Protein AF-A0A2E0LBQ2-F1 (afdb_monomer_lite)

Foldseek 3Di:
DPPVVVVLVVVLVVLLVVQVVVLVVVDPLAFVCLNVLSVVLNVLVVVLVVVQVVPVDNDPVSVVVSVVVSVVVLVVVLVVCVVVPRPPSVSVVVSNVVSNVVSVVVVVVVVVVVVVVVD

Secondary structure (DSSP, 8-state):
--HHHHHHHHHHHHHHHHHHHHHHTT-TTS-TTHHHHHHHHHHHHHHHHHHHHHSSS--HHHHHHHHHHHHHHHHHHHHHHHHTT-TTHHHHHHHHHHHHHHHHHHHHHHHHHHHHTT-

Radius of gyration: 15.8 Å; chains: 1; bounding box: 34×28×42 Å

Structure (mmCIF, N/CA/C/O backbone):
data_AF-A0A2E0LBQ2-F1
#
_entry.id   AF-A0A2E0LBQ2-F1
#
loop_
_atom_site.group_PDB
_atom_site.id
_atom_site.type_symbol
_atom_site.label_atom_id
_atom_site.label_alt_id
_atom_site.label_comp_id
_atom_site.label_asym_id
_atom_site.label_entity_id
_atom_site.label_seq_id
_atom_site.pdbx_PDB_ins_code
_atom_site.Cartn_x
_atom_site.Cartn_y
_atom_site.Cartn_z
_atom_site.occupancy
_atom_site.B_iso_or_equiv
_atom_site.auth_seq_id
_atom_site.auth_comp_id
_atom_site.auth_asym_id
_atom_site.auth_atom_id
_atom_site.pdbx_PDB_model_num
ATOM 1 N N . MET A 1 1 ? -4.098 -9.801 -21.279 1.00 49.91 1 MET A N 1
ATOM 2 C CA . MET A 1 1 ? -3.782 -9.325 -19.910 1.00 49.91 1 MET A CA 1
ATOM 3 C C . MET A 1 1 ? -2.441 -9.916 -19.488 1.00 49.91 1 MET A C 1
ATOM 5 O O . MET A 1 1 ? -2.365 -11.132 -19.331 1.00 49.91 1 MET A O 1
ATOM 9 N N . SER A 1 2 ? -1.388 -9.099 -19.387 1.00 61.28 2 SER A N 1
ATOM 10 C CA . SER A 1 2 ? -0.048 -9.537 -18.956 1.00 61.28 2 SER A CA 1
ATOM 11 C C . SER A 1 2 ? -0.128 -10.364 -17.658 1.00 61.28 2 SER A C 1
ATOM 13 O O . SER A 1 2 ? -0.904 -10.025 -16.761 1.00 61.28 2 SER A O 1
ATOM 15 N N . LYS A 1 3 ? 0.645 -11.459 -17.556 1.00 68.38 3 LYS A N 1
ATOM 16 C CA . LYS A 1 3 ? 0.690 -12.361 -16.382 1.00 68.38 3 LYS A CA 1
ATOM 17 C C . LYS A 1 3 ? 0.894 -11.582 -15.071 1.00 68.38 3 LYS A C 1
ATOM 19 O O . LYS A 1 3 ? 0.326 -11.952 -14.051 1.00 68.38 3 LYS A O 1
ATOM 24 N N . PHE A 1 4 ? 1.594 -10.449 -15.132 1.00 70.06 4 PHE A N 1
ATOM 25 C CA . PHE A 1 4 ? 1.852 -9.546 -14.007 1.00 70.06 4 PHE A CA 1
ATOM 26 C C . PHE A 1 4 ? 0.611 -8.848 -13.472 1.00 70.06 4 PHE A C 1
ATOM 28 O O . PHE A 1 4 ? 0.396 -8.813 -12.264 1.00 70.06 4 PHE A O 1
ATOM 35 N N . ILE A 1 5 ? -0.251 -8.366 -14.366 1.00 76.19 5 ILE A N 1
ATOM 36 C CA . ILE A 1 5 ? -1.501 -7.703 -13.982 1.00 76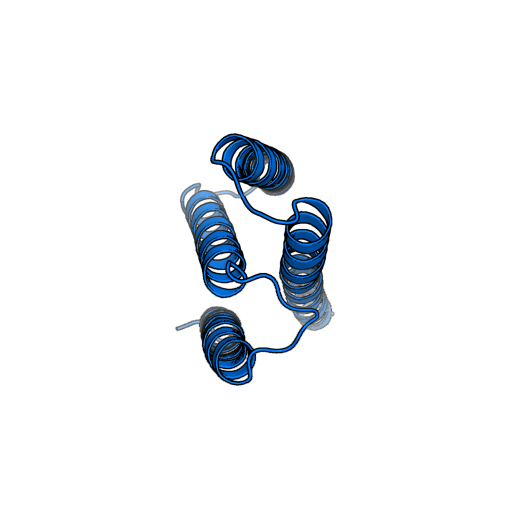.19 5 ILE A CA 1
ATOM 37 C C . ILE A 1 5 ? -2.390 -8.685 -13.208 1.00 76.19 5 ILE A C 1
ATOM 39 O O . ILE A 1 5 ? -3.001 -8.312 -12.211 1.00 76.19 5 ILE A O 1
ATOM 43 N N . LYS A 1 6 ? -2.402 -9.965 -13.610 1.00 82.12 6 LYS A N 1
ATOM 44 C CA . LYS A 1 6 ? -3.160 -11.014 -12.912 1.00 82.12 6 LYS A CA 1
ATOM 45 C C . LYS A 1 6 ? -2.629 -11.283 -11.500 1.00 82.12 6 LYS A C 1
ATOM 47 O O . LYS A 1 6 ? -3.430 -11.443 -10.588 1.00 82.12 6 LYS A O 1
ATOM 52 N N . VAL A 1 7 ? -1.306 -11.311 -11.311 1.00 85.50 7 VAL A N 1
ATOM 53 C CA . VAL A 1 7 ? -0.688 -11.559 -9.994 1.00 85.50 7 VAL A CA 1
ATOM 54 C C . VAL A 1 7 ? -0.927 -10.387 -9.038 1.00 85.50 7 VAL A C 1
ATOM 56 O O . VAL A 1 7 ? -1.317 -10.619 -7.897 1.00 85.50 7 VAL A O 1
ATOM 59 N N . HIS A 1 8 ? -0.779 -9.140 -9.501 1.00 86.06 8 HIS A N 1
ATOM 60 C CA . HIS A 1 8 ? -1.116 -7.958 -8.696 1.00 86.06 8 HIS A CA 1
ATOM 61 C C . HIS A 1 8 ? -2.586 -7.956 -8.280 1.00 86.06 8 HIS A C 1
ATOM 63 O O . HIS A 1 8 ? -2.897 -7.782 -7.105 1.00 86.06 8 HIS A O 1
ATOM 69 N N . PHE A 1 9 ? -3.486 -8.212 -9.230 1.00 86.88 9 PHE A N 1
ATOM 70 C CA . PHE A 1 9 ? -4.917 -8.247 -8.956 1.00 86.88 9 PHE A CA 1
ATOM 71 C C . PHE A 1 9 ? -5.293 -9.346 -7.953 1.00 86.88 9 PHE A C 1
ATOM 73 O O . PHE A 1 9 ? -6.063 -9.096 -7.028 1.00 86.88 9 PHE A O 1
ATOM 80 N N . ALA A 1 10 ? -4.704 -10.540 -8.085 1.00 89.88 10 ALA A N 1
ATOM 81 C CA . ALA A 1 10 ? -4.892 -11.623 -7.124 1.00 89.88 10 ALA A CA 1
ATOM 82 C C . ALA A 1 10 ? -4.400 -11.232 -5.723 1.00 89.88 10 ALA A C 1
ATOM 84 O O . ALA A 1 10 ? -5.110 -11.457 -4.747 1.00 89.88 10 ALA A O 1
ATOM 85 N N . PHE A 1 11 ? -3.228 -10.601 -5.614 1.00 91.31 11 PHE A N 1
ATOM 86 C CA . PHE A 1 11 ? -2.707 -10.128 -4.333 1.00 91.31 11 PHE A CA 1
ATOM 87 C C . PHE A 1 11 ? -3.627 -9.098 -3.671 1.00 91.31 11 PHE A C 1
ATOM 89 O O . PHE A 1 11 ? -3.922 -9.243 -2.484 1.00 91.31 11 PHE A O 1
ATOM 96 N N . TYR A 1 12 ? -4.131 -8.108 -4.418 1.00 91.50 12 TYR A N 1
ATOM 97 C CA . TYR A 1 12 ? -5.075 -7.121 -3.878 1.00 91.50 12 TYR A CA 1
ATOM 98 C C . TYR A 1 12 ? -6.371 -7.777 -3.398 1.00 91.50 12 TYR A C 1
ATOM 100 O O . TYR A 1 12 ? -6.830 -7.496 -2.295 1.00 91.50 12 TYR A O 1
ATOM 108 N N . LEU A 1 13 ? -6.945 -8.691 -4.185 1.00 91.56 13 LEU A N 1
ATOM 109 C CA . LEU A 1 13 ? -8.154 -9.414 -3.786 1.00 91.56 13 LEU A CA 1
ATOM 110 C C . LEU A 1 13 ? -7.933 -10.241 -2.520 1.00 91.56 13 LEU A C 1
ATOM 112 O O . LEU A 1 13 ? -8.749 -10.181 -1.603 1.00 91.56 13 LEU A O 1
ATOM 116 N N . ILE A 1 14 ? -6.827 -10.984 -2.451 1.00 92.38 14 ILE A N 1
ATOM 117 C CA . ILE A 1 14 ? -6.500 -11.827 -1.297 1.00 92.38 14 ILE A CA 1
ATOM 118 C C . ILE A 1 14 ? -6.290 -10.972 -0.046 1.00 92.38 14 ILE A C 1
ATOM 120 O O . ILE A 1 14 ? -6.811 -11.323 1.007 1.00 92.38 14 ILE A O 1
ATOM 124 N N . THR A 1 15 ? -5.564 -9.855 -0.147 1.00 90.56 15 THR A N 1
ATOM 125 C CA . THR A 1 15 ? -5.317 -8.957 0.997 1.00 90.56 15 THR A CA 1
ATOM 126 C C . THR A 1 15 ? -6.583 -8.257 1.474 1.00 90.56 15 THR A C 1
ATOM 128 O O . THR A 1 15 ? -6.817 -8.172 2.677 1.00 90.56 15 THR A O 1
ATOM 131 N N . ILE A 1 16 ? -7.445 -7.806 0.561 1.00 90.81 16 ILE A N 1
ATOM 132 C CA . ILE A 1 16 ? -8.743 -7.232 0.929 1.00 90.81 16 ILE A CA 1
ATOM 133 C C . ILE A 1 16 ? -9.616 -8.302 1.592 1.00 90.81 16 ILE A C 1
ATOM 135 O O . ILE A 1 16 ? -10.140 -8.075 2.681 1.00 90.81 16 ILE A O 1
ATOM 139 N N . PHE A 1 17 ? -9.745 -9.485 0.994 1.00 91.31 17 PHE A N 1
ATOM 140 C CA . PHE A 1 17 ? -10.593 -10.545 1.537 1.00 91.31 17 PHE A CA 1
ATOM 141 C C . PHE A 1 17 ? -10.095 -11.045 2.898 1.00 91.31 17 PHE A C 1
ATOM 143 O O . PHE A 1 17 ? -10.887 -11.176 3.832 1.00 91.31 17 PHE A O 1
ATOM 150 N N . SER A 1 18 ? -8.784 -11.251 3.049 1.00 88.44 18 SER A N 1
ATOM 151 C CA . SER A 1 18 ? -8.194 -11.628 4.333 1.00 88.44 18 SER A CA 1
ATOM 152 C C . SER A 1 18 ? -8.406 -10.542 5.386 1.00 88.44 18 SER A C 1
ATOM 154 O O . SER A 1 18 ? -8.690 -10.875 6.530 1.00 88.44 18 SER A O 1
ATOM 156 N N . SER A 1 19 ? -8.378 -9.258 5.015 1.00 87.06 19 SER A N 1
ATOM 157 C CA . SER A 1 19 ? -8.676 -8.162 5.945 1.00 87.06 19 SER A CA 1
ATOM 158 C C . SER A 1 19 ? -10.107 -8.182 6.466 1.00 87.06 19 SER A C 1
ATOM 160 O O . SER A 1 19 ? -10.317 -8.022 7.666 1.00 87.06 19 SER A O 1
ATOM 162 N N . PHE A 1 20 ? -11.083 -8.430 5.588 1.00 87.50 20 PHE A N 1
ATOM 163 C CA . PHE A 1 20 ? -12.488 -8.546 5.973 1.00 87.50 20 PHE A CA 1
ATOM 164 C C . PHE A 1 20 ? -12.712 -9.764 6.861 1.00 87.50 20 PHE A C 1
ATOM 166 O O . PHE A 1 20 ? -13.394 -9.665 7.880 1.00 87.50 20 PHE A O 1
ATOM 173 N N . PHE A 1 21 ? -12.093 -10.892 6.511 1.00 87.69 21 PHE A N 1
ATOM 174 C CA . PHE A 1 21 ? -12.129 -12.100 7.323 1.00 87.69 21 PHE A CA 1
ATOM 175 C C . PHE A 1 21 ? -11.552 -11.832 8.715 1.00 87.69 21 PHE A C 1
ATOM 177 O O . PHE A 1 21 ? -12.227 -12.035 9.714 1.00 87.69 21 PHE A O 1
ATOM 184 N N . LEU A 1 22 ? -10.339 -11.288 8.798 1.00 86.06 22 LEU A N 1
ATOM 185 C CA . LEU A 1 22 ? -9.674 -10.981 10.062 1.00 86.06 22 LEU A CA 1
ATOM 186 C C . LEU A 1 22 ? -10.441 -9.957 10.916 1.00 86.06 22 LEU A C 1
ATOM 188 O O . LEU A 1 22 ? -10.495 -10.096 12.138 1.00 86.06 22 LEU A O 1
ATOM 192 N N . TYR A 1 23 ? -11.062 -8.962 10.279 1.00 85.00 23 TYR A N 1
ATOM 193 C CA . TYR A 1 23 ? -11.944 -8.001 10.941 1.00 85.00 23 TYR A CA 1
ATOM 194 C C . TYR A 1 23 ? -13.163 -8.690 11.570 1.00 85.00 23 TYR A C 1
ATOM 196 O O . TYR A 1 23 ? -13.503 -8.402 12.717 1.00 85.00 23 TYR A O 1
ATOM 204 N N . TYR A 1 24 ? -13.777 -9.649 10.869 1.00 86.31 24 TYR A N 1
ATOM 205 C CA . TYR A 1 24 ? -14.929 -10.407 11.368 1.00 86.31 24 TYR A CA 1
ATOM 206 C C . TYR A 1 24 ? -14.615 -11.208 12.645 1.00 86.31 24 TYR A C 1
ATOM 208 O O . TYR A 1 24 ? -15.454 -11.293 13.538 1.00 86.31 24 TYR A O 1
ATOM 216 N N . PHE A 1 25 ? -13.393 -11.738 12.785 1.00 84.69 25 PHE A N 1
ATOM 217 C CA . PHE A 1 25 ? -12.966 -12.468 13.991 1.00 84.69 25 PHE A CA 1
ATOM 218 C C . PHE A 1 25 ? -12.593 -11.571 15.183 1.00 84.69 25 PHE A C 1
ATOM 220 O O . PHE A 1 25 ? -12.241 -12.096 16.239 1.00 84.69 25 PHE A O 1
ATOM 227 N N . ASN A 1 26 ? -12.671 -10.242 15.040 1.00 78.25 26 ASN A N 1
ATOM 228 C CA . ASN A 1 26 ? -12.430 -9.259 16.102 1.00 78.25 26 ASN A CA 1
ATOM 229 C C . ASN A 1 26 ? -11.143 -9.523 16.915 1.00 78.25 26 ASN A C 1
ATOM 231 O O . ASN A 1 26 ? -11.130 -9.552 18.149 1.00 78.25 26 ASN A O 1
ATOM 235 N N . ILE A 1 27 ? -10.043 -9.779 16.204 1.00 81.44 27 ILE A N 1
ATOM 236 C CA . ILE A 1 27 ? -8.751 -10.109 16.810 1.00 81.44 27 ILE A CA 1
ATOM 237 C C . ILE A 1 27 ? -8.214 -8.885 17.563 1.00 81.44 27 ILE A C 1
ATOM 239 O O . ILE A 1 27 ? -8.039 -7.823 16.974 1.00 81.44 27 ILE A O 1
ATOM 243 N N . LYS A 1 28 ? -7.857 -9.050 18.846 1.00 83.44 28 LYS A N 1
ATOM 244 C CA . LYS A 1 28 ? -7.391 -7.959 19.734 1.00 83.44 28 LYS A CA 1
ATOM 245 C C . LYS A 1 28 ? -6.205 -7.140 19.200 1.00 83.44 28 LYS A C 1
ATOM 247 O O . LYS A 1 28 ? -6.042 -5.989 19.584 1.00 83.44 28 LYS A O 1
ATOM 252 N N . PHE A 1 29 ? -5.364 -7.735 18.356 1.00 84.06 29 PHE A N 1
ATOM 253 C CA . PHE A 1 29 ? -4.175 -7.088 17.786 1.00 84.06 29 PHE A CA 1
ATOM 254 C C . PHE A 1 29 ? -4.454 -6.310 16.493 1.00 84.06 29 PHE A C 1
ATOM 256 O O . PHE A 1 29 ? -3.567 -5.621 15.985 1.00 84.06 29 PHE A O 1
ATOM 263 N N . LEU A 1 30 ? -5.668 -6.406 15.951 1.00 87.69 30 LEU A N 1
ATOM 264 C CA . LEU A 1 30 ? -6.050 -5.691 14.746 1.00 87.69 30 LEU A CA 1
ATOM 265 C C . LEU A 1 30 ? -6.767 -4.406 15.097 1.00 87.69 30 LEU A C 1
ATOM 267 O O . LEU A 1 30 ? -7.707 -4.373 15.889 1.00 87.69 30 LEU A O 1
ATOM 271 N N . HIS A 1 31 ? -6.323 -3.332 14.460 1.00 90.56 31 HIS A N 1
ATOM 272 C CA . HIS A 1 31 ? -7.011 -2.067 14.586 1.00 90.56 31 HIS A CA 1
ATOM 273 C C . HIS A 1 31 ? -8.372 -2.126 13.876 1.00 90.56 31 HIS A C 1
ATOM 275 O O . HIS A 1 31 ? -8.479 -2.674 12.778 1.00 90.56 31 HIS A O 1
ATOM 281 N N . LYS A 1 32 ? -9.400 -1.468 14.430 1.00 89.44 32 LYS A N 1
ATOM 282 C CA . LYS A 1 32 ? -10.746 -1.371 13.822 1.00 89.44 32 LYS A CA 1
ATOM 283 C C . LYS A 1 32 ? -10.723 -0.854 12.375 1.00 89.44 32 LYS A C 1
ATOM 285 O O . LYS A 1 32 ? -11.585 -1.191 11.573 1.00 89.44 32 LYS A O 1
ATOM 290 N N . PHE A 1 33 ? -9.713 -0.055 12.041 1.00 91.44 33 PHE A N 1
ATOM 291 C CA . PHE A 1 33 ? -9.508 0.531 10.714 1.00 91.44 33 PHE A CA 1
ATOM 292 C C . PHE A 1 33 ? -8.612 -0.302 9.783 1.00 91.44 33 PHE A C 1
ATOM 294 O O . PHE A 1 33 ? -8.188 0.213 8.753 1.00 91.44 33 PHE A O 1
ATOM 301 N N . ILE A 1 34 ? -8.330 -1.576 10.088 1.00 92.12 34 ILE A N 1
ATOM 302 C CA . ILE A 1 34 ? -7.457 -2.429 9.259 1.00 92.12 34 ILE A CA 1
ATOM 303 C C . ILE A 1 34 ? -7.908 -2.509 7.794 1.00 92.12 34 ILE A C 1
ATOM 305 O O . ILE A 1 34 ? -7.085 -2.429 6.885 1.00 92.12 34 ILE A O 1
ATOM 309 N N . VAL A 1 35 ? -9.219 -2.578 7.553 1.00 91.31 35 VAL A N 1
ATOM 310 C CA . VAL A 1 35 ? -9.782 -2.604 6.196 1.00 91.31 35 VAL A CA 1
ATOM 311 C C . VAL A 1 35 ? -9.505 -1.283 5.469 1.00 91.31 35 VAL A C 1
ATOM 313 O O . VAL A 1 35 ? -9.090 -1.294 4.314 1.00 91.31 35 VAL A O 1
ATOM 316 N N . ILE A 1 36 ? -9.648 -0.142 6.155 1.00 92.19 36 ILE A N 1
ATOM 317 C CA . ILE A 1 36 ? -9.355 1.186 5.588 1.00 92.19 36 ILE A CA 1
ATOM 318 C C . ILE A 1 36 ? -7.862 1.319 5.273 1.00 92.19 36 ILE A C 1
ATOM 320 O O . ILE A 1 36 ? -7.506 1.792 4.198 1.00 92.19 36 ILE A O 1
ATOM 324 N N . ILE A 1 37 ? -6.992 0.856 6.175 1.00 94.81 37 ILE A N 1
ATOM 325 C CA . ILE A 1 37 ? -5.536 0.830 5.977 1.00 94.81 37 ILE A CA 1
ATOM 326 C C . ILE A 1 37 ? -5.179 0.048 4.705 1.00 94.81 37 ILE A C 1
ATOM 328 O O . ILE A 1 37 ? -4.361 0.506 3.903 1.00 94.81 37 ILE A O 1
ATOM 332 N N . ILE A 1 38 ? -5.787 -1.123 4.502 1.00 94.56 38 ILE A N 1
ATOM 333 C CA . ILE A 1 38 ? -5.520 -1.970 3.334 1.00 94.56 38 ILE A CA 1
ATOM 334 C C . ILE A 1 38 ? -6.054 -1.328 2.059 1.00 94.56 38 ILE A C 1
ATOM 336 O O . ILE A 1 38 ? -5.313 -1.239 1.084 1.00 94.56 38 ILE A O 1
ATOM 340 N N . ILE A 1 39 ? -7.284 -0.812 2.075 1.00 93.81 39 ILE A N 1
ATOM 341 C CA . ILE A 1 39 ? -7.861 -0.093 0.931 1.00 93.81 39 ILE A CA 1
ATOM 342 C C . ILE A 1 39 ? -6.973 1.090 0.537 1.00 93.81 39 ILE A C 1
ATOM 344 O O . ILE A 1 39 ? -6.661 1.250 -0.640 1.00 93.81 39 ILE A O 1
ATOM 348 N N . TYR A 1 40 ? -6.516 1.879 1.510 1.00 95.81 40 TYR A N 1
ATOM 349 C CA . TYR A 1 40 ? -5.602 2.989 1.265 1.00 95.81 40 TYR A CA 1
ATOM 350 C C . TYR A 1 40 ? -4.319 2.524 0.560 1.00 95.81 40 TYR A C 1
ATOM 352 O O . TYR A 1 40 ? -3.951 3.092 -0.466 1.00 95.81 40 TYR A O 1
ATOM 360 N N . ASN A 1 41 ? -3.672 1.462 1.057 1.00 94.62 41 ASN A N 1
ATOM 361 C CA . ASN A 1 41 ? -2.446 0.928 0.453 1.00 94.62 41 ASN A CA 1
ATOM 362 C C . ASN A 1 41 ? -2.680 0.398 -0.972 1.00 94.62 41 ASN A C 1
ATOM 364 O O . ASN A 1 41 ? -1.865 0.664 -1.854 1.00 94.62 41 ASN A O 1
ATOM 368 N N . VAL A 1 42 ? -3.806 -0.281 -1.224 1.00 94.25 42 VAL A N 1
ATOM 369 C CA . VAL A 1 42 ? -4.197 -0.725 -2.575 1.00 94.25 42 VAL A CA 1
ATOM 370 C C . VAL A 1 42 ? -4.362 0.466 -3.518 1.00 94.25 42 VAL A C 1
ATOM 372 O O . VAL A 1 42 ? -3.822 0.444 -4.622 1.00 94.25 42 VAL A O 1
ATOM 375 N N . LEU A 1 43 ? -5.086 1.507 -3.095 1.00 93.75 43 LEU A N 1
ATOM 376 C CA . LEU A 1 43 ? -5.337 2.689 -3.922 1.00 93.75 43 LEU A CA 1
ATOM 377 C C . LEU A 1 43 ? -4.049 3.439 -4.248 1.00 93.75 43 LEU A C 1
ATOM 379 O O . LEU A 1 43 ? -3.834 3.803 -5.400 1.00 93.75 43 LEU A O 1
ATOM 383 N N . ILE A 1 44 ? -3.187 3.641 -3.254 1.00 93.81 44 ILE A N 1
ATOM 384 C CA . ILE A 1 44 ? -1.894 4.303 -3.431 1.00 93.81 44 ILE A CA 1
ATOM 385 C C . ILE A 1 44 ? -0.997 3.510 -4.385 1.00 93.81 44 ILE A C 1
ATOM 387 O O . ILE A 1 44 ? -0.417 4.087 -5.305 1.00 93.81 44 ILE A O 1
ATOM 391 N N . ASP A 1 45 ? -0.902 2.192 -4.208 1.00 91.38 45 ASP A N 1
ATOM 392 C CA . ASP A 1 45 ? -0.075 1.338 -5.061 1.00 91.38 45 ASP A CA 1
ATOM 393 C C . ASP A 1 45 ? -0.591 1.329 -6.508 1.00 91.38 45 ASP A C 1
ATOM 395 O O . ASP A 1 45 ? 0.184 1.468 -7.458 1.00 91.38 45 ASP A O 1
ATOM 399 N N . PHE A 1 46 ? -1.911 1.253 -6.686 1.00 90.12 46 PHE A N 1
ATOM 400 C CA . PHE A 1 46 ? -2.542 1.356 -7.998 1.00 90.12 46 PHE A CA 1
ATOM 401 C C . PHE A 1 46 ? -2.309 2.727 -8.647 1.00 90.12 46 PHE A C 1
ATOM 403 O O . PHE A 1 46 ? -1.910 2.789 -9.811 1.00 90.12 46 PHE A O 1
ATOM 410 N N . PHE A 1 47 ? -2.511 3.815 -7.900 1.00 90.88 47 PHE A N 1
ATOM 411 C CA . PHE A 1 47 ? -2.335 5.186 -8.381 1.00 90.88 47 PHE A CA 1
ATOM 412 C C . PHE A 1 47 ? -0.917 5.424 -8.899 1.00 90.88 47 PHE A C 1
ATOM 414 O O . PHE A 1 47 ? -0.746 5.918 -10.011 1.00 90.88 47 PHE A O 1
ATOM 421 N N . PHE A 1 48 ? 0.104 5.020 -8.143 1.00 89.25 48 PHE A N 1
ATOM 422 C CA . PHE A 1 48 ? 1.492 5.210 -8.560 1.00 89.25 48 PHE A CA 1
ATOM 423 C C . PHE A 1 48 ? 1.899 4.320 -9.730 1.00 89.25 48 PHE A C 1
ATOM 425 O O . PHE A 1 48 ? 2.631 4.772 -10.605 1.00 89.25 48 PHE A O 1
ATOM 432 N N . LYS A 1 49 ? 1.394 3.086 -9.812 1.00 85.31 49 LYS A N 1
ATOM 433 C CA . LYS A 1 49 ? 1.612 2.236 -10.994 1.00 85.31 49 LYS A CA 1
ATOM 434 C C . LYS A 1 49 ? 0.966 2.819 -12.240 1.00 85.31 49 LYS A C 1
ATOM 436 O O . LYS A 1 49 ? 1.577 2.805 -13.305 1.00 85.31 49 LYS A O 1
ATOM 441 N N . TRP A 1 50 ? -0.247 3.344 -12.109 1.00 85.62 50 TRP A N 1
ATOM 442 C CA . TRP A 1 50 ? -0.920 4.036 -13.199 1.00 85.62 50 TRP A CA 1
ATOM 443 C C . TRP A 1 50 ? -0.143 5.289 -13.625 1.00 85.62 50 TRP A C 1
ATOM 445 O O . TRP A 1 50 ? 0.160 5.430 -14.806 1.00 85.62 50 TRP A O 1
ATOM 455 N N . LEU A 1 51 ? 0.274 6.127 -12.670 1.00 85.19 51 LEU A N 1
ATOM 456 C CA . LEU A 1 51 ? 1.080 7.325 -12.923 1.00 85.19 51 LEU A CA 1
ATOM 457 C C . LEU A 1 51 ? 2.408 6.990 -13.619 1.00 85.19 51 LEU A C 1
ATOM 459 O O . LEU A 1 51 ? 2.821 7.686 -14.543 1.00 85.19 51 LEU A O 1
ATOM 463 N N . ASN A 1 52 ? 3.063 5.907 -13.197 1.00 83.88 52 ASN A N 1
ATOM 464 C CA . ASN A 1 52 ? 4.330 5.468 -13.775 1.00 83.88 52 ASN A CA 1
ATOM 465 C C . ASN A 1 52 ? 4.178 4.931 -15.200 1.00 83.88 52 ASN A C 1
ATOM 467 O O . ASN A 1 52 ? 5.055 5.166 -16.022 1.00 83.88 52 ASN A O 1
ATOM 471 N N . ASN A 1 53 ? 3.061 4.271 -15.511 1.00 79.44 53 ASN A N 1
ATOM 472 C CA . ASN A 1 53 ? 2.774 3.776 -16.860 1.00 79.44 53 ASN A CA 1
ATOM 473 C C . ASN A 1 53 ? 2.234 4.858 -17.808 1.00 79.44 53 ASN A C 1
ATOM 475 O O . ASN A 1 53 ? 2.272 4.661 -19.017 1.00 79.44 53 ASN A O 1
ATOM 479 N N . PHE A 1 54 ? 1.691 5.960 -17.282 1.00 76.19 54 PHE A N 1
ATOM 480 C CA . PHE A 1 54 ? 1.148 7.057 -18.091 1.00 76.19 54 PHE A CA 1
ATOM 481 C C . PHE A 1 54 ? 2.240 7.897 -18.773 1.00 76.19 54 PHE A C 1
ATOM 483 O O . PHE A 1 54 ? 1.978 8.556 -19.772 1.00 76.19 54 PHE A O 1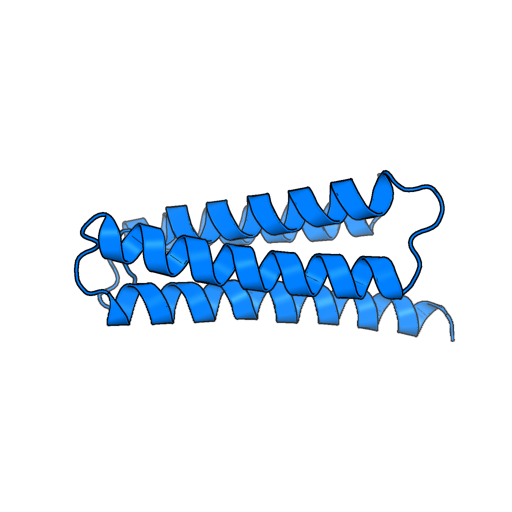
ATOM 490 N N . LEU A 1 55 ? 3.463 7.886 -18.240 1.00 71.31 55 LEU A N 1
ATOM 491 C CA . LEU A 1 55 ? 4.599 8.586 -18.831 1.00 71.31 55 LEU A CA 1
ATOM 492 C C . LEU A 1 55 ? 5.382 7.592 -19.699 1.00 71.31 55 LEU A C 1
ATOM 494 O O . LEU A 1 55 ? 5.936 6.630 -19.177 1.00 71.31 55 LEU A O 1
ATOM 498 N N . ASP A 1 56 ? 5.418 7.829 -21.015 1.00 56.12 56 ASP A N 1
ATOM 499 C CA . ASP A 1 56 ? 5.900 6.904 -22.064 1.00 56.12 56 ASP A CA 1
ATOM 500 C C . ASP A 1 56 ? 7.335 6.360 -21.878 1.00 56.12 56 ASP A C 1
ATOM 502 O O . ASP A 1 56 ? 7.733 5.397 -22.534 1.00 56.12 56 ASP A O 1
ATOM 506 N N . SER A 1 57 ? 8.126 6.935 -20.969 1.00 62.44 57 SER A N 1
ATOM 507 C CA . SER A 1 57 ? 9.468 6.461 -20.628 1.00 62.44 57 SER A CA 1
ATOM 508 C C . SER A 1 57 ? 9.724 6.566 -19.119 1.00 62.44 57 SER A C 1
ATOM 510 O O . SER A 1 57 ? 10.334 7.546 -18.672 1.00 62.44 57 SER A O 1
ATOM 512 N N . PRO A 1 58 ? 9.287 5.586 -18.305 1.00 62.78 58 PRO A N 1
ATOM 513 C CA . PRO A 1 58 ? 9.539 5.613 -16.875 1.00 62.78 58 PRO A CA 1
ATOM 514 C C . PRO A 1 58 ? 11.033 5.421 -16.612 1.00 62.78 58 PRO A C 1
ATOM 516 O O . PRO A 1 58 ? 11.565 4.311 -16.604 1.00 62.78 58 PRO A O 1
ATOM 519 N N . GLY A 1 59 ? 11.734 6.534 -16.416 1.00 71.50 59 GLY A N 1
ATOM 520 C CA . GLY A 1 59 ? 13.110 6.525 -15.946 1.00 71.50 59 GLY A CA 1
ATOM 521 C C . GLY A 1 59 ? 13.179 6.061 -14.492 1.00 71.50 59 GLY A C 1
ATOM 522 O O . GLY A 1 59 ? 12.233 6.231 -13.721 1.00 71.50 59 GLY A O 1
ATOM 523 N N . VAL A 1 60 ? 14.338 5.544 -14.075 1.00 75.06 60 VAL A N 1
ATOM 524 C CA . VAL A 1 60 ? 14.613 5.178 -12.669 1.00 75.06 60 VAL A CA 1
ATOM 525 C C . VAL A 1 60 ? 14.257 6.327 -11.711 1.00 75.06 60 VAL A C 1
ATOM 527 O O . VAL A 1 60 ? 13.674 6.098 -10.653 1.00 75.06 60 VAL A O 1
ATOM 530 N N . ASN A 1 61 ? 14.505 7.573 -12.125 1.00 75.94 61 ASN A N 1
ATOM 531 C CA . ASN A 1 61 ? 14.160 8.779 -11.368 1.00 75.94 61 ASN A CA 1
ATOM 532 C C . ASN A 1 61 ? 12.662 8.874 -11.046 1.00 75.94 61 ASN A C 1
ATOM 534 O O . ASN A 1 61 ? 12.297 9.285 -9.949 1.00 75.94 61 ASN A O 1
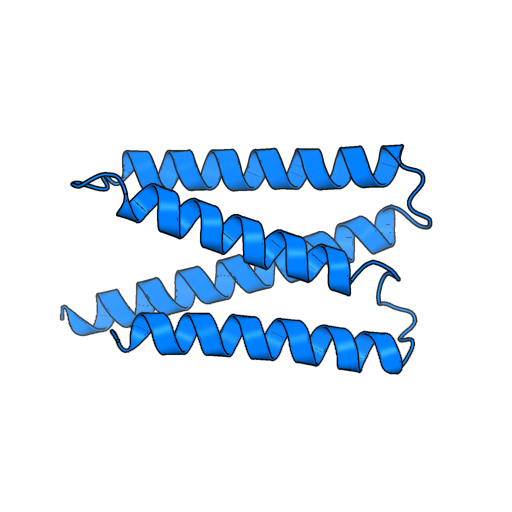ATOM 538 N N . GLN A 1 62 ? 11.790 8.468 -11.966 1.00 80.06 62 GLN A N 1
ATOM 539 C CA . GLN A 1 62 ? 10.347 8.523 -11.764 1.00 80.06 62 GLN A CA 1
ATOM 540 C C . GLN A 1 62 ? 9.882 7.494 -10.730 1.00 80.06 62 GLN A C 1
ATOM 542 O O . GLN A 1 62 ? 9.067 7.815 -9.869 1.00 80.06 62 GLN A O 1
ATOM 547 N N . ILE A 1 63 ? 10.456 6.288 -10.756 1.00 81.00 63 ILE A N 1
ATOM 548 C CA . ILE A 1 63 ? 10.189 5.245 -9.754 1.00 81.00 63 ILE A CA 1
ATOM 549 C C . ILE A 1 63 ? 10.634 5.720 -8.363 1.00 81.00 63 ILE A C 1
ATOM 551 O O . ILE A 1 63 ? 9.904 5.555 -7.383 1.00 81.00 63 ILE A O 1
ATOM 555 N N . ILE A 1 64 ? 11.800 6.371 -8.272 1.00 81.75 64 ILE A N 1
ATOM 556 C CA . ILE A 1 64 ? 12.301 6.960 -7.021 1.00 81.75 64 ILE A CA 1
ATOM 557 C C . ILE A 1 64 ? 11.340 8.044 -6.517 1.00 81.75 64 ILE A C 1
ATOM 559 O O . ILE A 1 64 ? 10.912 7.992 -5.365 1.00 81.75 64 ILE A O 1
ATOM 563 N N . ILE A 1 65 ? 10.946 8.987 -7.377 1.00 84.69 65 ILE A N 1
ATOM 564 C CA . ILE A 1 65 ? 10.010 10.069 -7.034 1.00 84.69 65 ILE A CA 1
ATOM 565 C C . ILE A 1 65 ? 8.664 9.498 -6.573 1.00 84.69 65 ILE A C 1
ATOM 567 O O . ILE A 1 65 ? 8.148 9.889 -5.527 1.00 84.69 65 ILE A O 1
ATOM 571 N N . SER A 1 66 ? 8.121 8.526 -7.304 1.00 87.50 66 SER A N 1
ATOM 572 C CA . SER A 1 66 ? 6.895 7.810 -6.952 1.00 87.50 66 SER A CA 1
ATOM 573 C C . SER A 1 66 ? 6.992 7.152 -5.573 1.00 87.50 66 SER A C 1
ATOM 575 O O . SER A 1 66 ? 6.044 7.221 -4.793 1.00 87.50 66 SER A O 1
ATOM 577 N N . THR A 1 67 ? 8.141 6.562 -5.245 1.00 87.69 67 THR A N 1
ATOM 578 C CA . THR A 1 67 ? 8.378 5.926 -3.943 1.00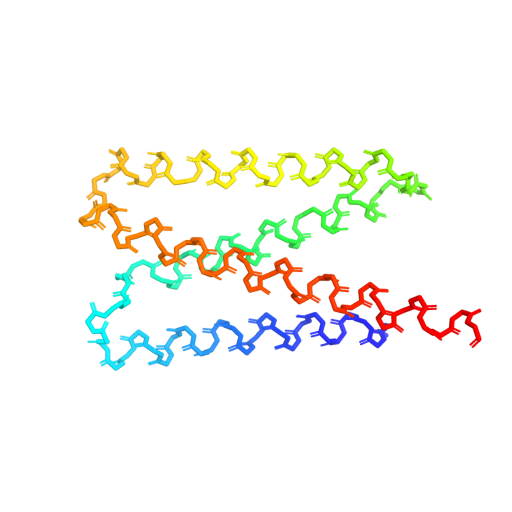 87.69 67 THR A CA 1
ATOM 579 C C . THR A 1 67 ? 8.439 6.962 -2.819 1.00 87.69 67 THR A C 1
ATOM 581 O O . THR A 1 67 ? 7.829 6.763 -1.767 1.00 87.69 67 THR A O 1
ATOM 584 N N . ILE A 1 68 ? 9.113 8.095 -3.048 1.00 89.38 68 ILE A N 1
ATOM 585 C CA . ILE A 1 68 ? 9.176 9.214 -2.096 1.00 89.38 68 ILE A CA 1
ATOM 586 C C . ILE A 1 68 ? 7.772 9.763 -1.829 1.00 89.38 68 ILE A C 1
ATOM 588 O O . ILE A 1 68 ? 7.375 9.893 -0.672 1.00 89.38 68 ILE A O 1
ATOM 592 N N . PHE A 1 69 ? 6.988 10.036 -2.875 1.00 92.06 69 PHE A N 1
ATOM 593 C CA . PHE A 1 69 ? 5.618 10.518 -2.702 1.00 92.06 69 PHE A CA 1
ATOM 594 C C . PHE A 1 69 ? 4.722 9.481 -2.025 1.00 92.06 69 PHE A C 1
ATOM 596 O O . PHE A 1 69 ? 3.925 9.851 -1.167 1.00 92.06 69 PHE A O 1
ATOM 603 N N . ARG A 1 70 ? 4.871 8.188 -2.333 1.00 91.94 70 ARG A N 1
ATOM 604 C CA . ARG A 1 70 ? 4.142 7.116 -1.641 1.00 91.94 70 ARG A CA 1
ATOM 605 C C . ARG A 1 70 ? 4.410 7.129 -0.140 1.00 91.94 70 ARG A C 1
ATOM 607 O O . ARG A 1 70 ? 3.474 7.026 0.654 1.00 91.94 70 ARG A O 1
ATOM 614 N N . PHE A 1 71 ? 5.669 7.292 0.246 1.00 92.12 71 PHE A N 1
ATOM 615 C CA . PHE A 1 71 ? 6.061 7.403 1.645 1.00 92.12 71 PHE A CA 1
ATOM 616 C C . PHE A 1 71 ? 5.504 8.675 2.302 1.00 92.12 71 PHE A C 1
ATOM 618 O O . PHE A 1 71 ? 4.918 8.598 3.380 1.00 92.12 71 PHE A O 1
ATOM 625 N N . LEU A 1 72 ? 5.598 9.827 1.631 1.00 95.12 72 LEU A N 1
ATOM 626 C CA . LEU A 1 72 ? 5.035 11.090 2.121 1.00 95.12 72 LEU A CA 1
ATOM 627 C C . LEU A 1 72 ? 3.518 11.007 2.319 1.00 95.12 72 LEU A C 1
ATOM 629 O O . LEU A 1 72 ? 3.019 11.383 3.378 1.00 95.12 72 LEU A O 1
ATOM 633 N N . PHE A 1 73 ? 2.781 10.467 1.346 1.00 95.56 73 PHE A N 1
ATOM 634 C CA . PHE A 1 73 ? 1.340 10.269 1.479 1.00 95.56 73 PHE A CA 1
ATOM 635 C C . PHE A 1 73 ? 1.003 9.305 2.614 1.00 95.56 73 PHE A C 1
ATOM 637 O O . PHE A 1 73 ? 0.037 9.551 3.333 1.00 95.56 73 PHE A O 1
ATOM 644 N N . SER A 1 74 ? 1.808 8.259 2.815 1.00 95.00 74 SER A N 1
ATOM 645 C CA . SER A 1 74 ? 1.629 7.305 3.915 1.00 95.00 74 SER A CA 1
ATOM 646 C C . SER A 1 74 ? 1.782 7.980 5.279 1.00 95.00 74 SER A C 1
ATOM 648 O O . SER A 1 74 ? 0.954 7.779 6.166 1.00 95.00 74 SER A O 1
ATOM 650 N N . ILE A 1 75 ? 2.794 8.840 5.434 1.00 95.19 75 ILE A N 1
ATOM 651 C CA . ILE A 1 75 ? 2.975 9.658 6.640 1.00 95.19 75 ILE A CA 1
ATOM 652 C C . ILE A 1 75 ? 1.772 10.583 6.840 1.00 95.19 75 ILE A C 1
ATOM 654 O O . ILE A 1 75 ? 1.194 10.606 7.926 1.00 95.19 75 ILE A O 1
ATOM 658 N N . LEU A 1 76 ? 1.369 11.319 5.800 1.00 96.25 76 LEU A N 1
ATOM 659 C CA . LEU A 1 76 ? 0.219 12.224 5.868 1.00 96.25 76 LEU A CA 1
ATOM 660 C C . LEU A 1 76 ? -1.057 11.482 6.265 1.00 96.25 76 LEU A C 1
ATOM 662 O O . LEU A 1 76 ? -1.798 11.961 7.117 1.00 96.25 76 LEU A O 1
ATOM 666 N N . PHE A 1 77 ? -1.293 10.295 5.709 1.00 96.19 77 PHE A N 1
ATOM 667 C CA . PHE A 1 77 ? -2.439 9.464 6.055 1.00 96.19 77 PHE A CA 1
ATOM 668 C C . PHE A 1 77 ? -2.438 9.073 7.535 1.00 96.19 77 PHE A C 1
ATOM 670 O O . PHE A 1 77 ? -3.477 9.184 8.190 1.00 96.19 77 PHE A O 1
ATOM 677 N N . ILE A 1 78 ? -1.287 8.672 8.087 1.00 95.88 78 ILE A N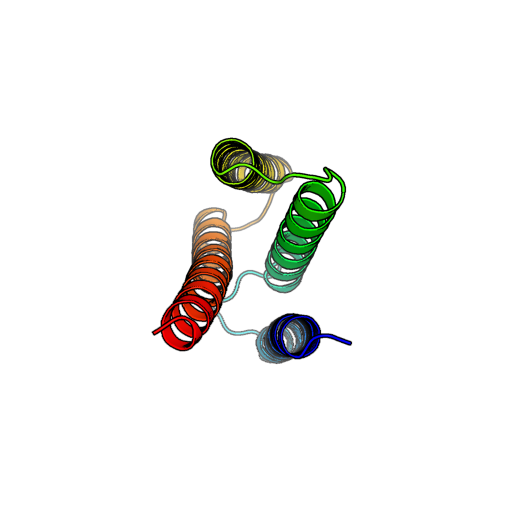 1
ATOM 678 C CA . ILE A 1 78 ? -1.165 8.361 9.516 1.00 95.88 78 ILE A CA 1
ATOM 679 C C . ILE A 1 78 ? -1.476 9.598 10.364 1.00 95.88 78 ILE A C 1
ATOM 681 O O . ILE A 1 78 ? -2.313 9.521 11.262 1.00 95.88 78 ILE A O 1
ATOM 685 N N . PHE A 1 79 ? -0.863 10.745 10.062 1.00 95.38 79 PHE A N 1
ATOM 686 C CA . PHE A 1 79 ? -1.090 11.982 10.816 1.00 95.38 79 PHE A CA 1
ATOM 687 C C . PHE A 1 79 ? -2.545 12.451 10.757 1.00 95.38 79 PHE A C 1
ATOM 689 O O . PHE A 1 79 ? -3.121 12.767 11.796 1.00 95.38 79 PHE A O 1
ATOM 696 N N . LEU A 1 80 ? -3.159 12.450 9.571 1.00 95.50 80 LEU A N 1
ATOM 697 C CA . LEU A 1 80 ? -4.567 12.812 9.393 1.00 95.50 80 LEU A CA 1
ATOM 698 C C . LEU A 1 80 ? -5.490 11.869 10.163 1.00 95.50 80 LEU A C 1
ATOM 700 O O . LEU A 1 80 ? -6.457 12.318 10.774 1.00 95.50 80 LEU A O 1
ATOM 704 N N . SER A 1 81 ? -5.175 10.574 10.175 1.00 94.25 81 SER A N 1
ATOM 705 C CA . SER A 1 81 ? -5.943 9.568 10.909 1.00 94.25 81 SER A CA 1
ATOM 706 C C . SER A 1 81 ? -5.859 9.802 12.420 1.00 94.25 81 SER A C 1
ATOM 708 O O . SER A 1 81 ? -6.884 9.847 13.096 1.00 94.25 81 SER A O 1
ATOM 710 N N . ILE A 1 82 ? -4.659 10.044 12.953 1.00 94.69 82 ILE A N 1
ATOM 711 C CA . ILE A 1 82 ? -4.465 10.371 14.374 1.00 94.69 82 ILE A CA 1
ATOM 712 C C . ILE A 1 82 ? -5.206 11.664 14.737 1.00 94.69 82 ILE A C 1
ATOM 714 O O . ILE A 1 82 ? -5.927 11.697 15.731 1.00 94.69 82 ILE A O 1
ATOM 718 N N . TYR A 1 83 ? -5.086 12.706 13.910 1.00 95.00 83 TYR A N 1
ATOM 719 C CA . TYR A 1 83 ? -5.773 13.982 14.122 1.00 95.00 83 TYR A CA 1
ATOM 720 C C . TYR A 1 83 ? -7.304 13.852 14.067 1.00 95.00 83 TYR A C 1
ATOM 722 O O . TYR A 1 83 ? -8.008 14.533 14.807 1.00 95.00 83 TYR A O 1
ATOM 730 N N . SER A 1 84 ? -7.824 12.929 13.254 1.00 92.88 84 SER A N 1
ATOM 731 C CA . SER A 1 84 ? -9.260 12.622 13.158 1.00 92.88 84 SER A CA 1
ATOM 732 C C . SER A 1 84 ? -9.805 11.830 14.357 1.00 92.88 84 SER A C 1
ATOM 734 O O . SER A 1 84 ? -10.970 11.439 14.349 1.00 92.88 84 SER A O 1
ATOM 736 N N . GLY A 1 85 ? -8.986 11.577 15.383 1.00 90.62 85 GLY A N 1
ATOM 737 C CA . GLY A 1 85 ? -9.421 10.940 16.626 1.00 90.62 85 GLY A CA 1
ATOM 738 C C . GLY A 1 85 ? -9.413 9.413 16.587 1.00 90.62 85 GLY A C 1
ATOM 739 O O . GLY A 1 85 ? -10.228 8.783 17.256 1.00 90.62 85 GLY A O 1
ATOM 740 N N . VAL A 1 86 ? -8.512 8.796 15.814 1.00 92.00 86 VAL A N 1
ATOM 741 C CA . VAL A 1 86 ? -8.317 7.339 15.858 1.00 92.00 86 VAL A CA 1
ATOM 742 C C . VAL A 1 86 ? -7.952 6.892 17.275 1.00 92.00 86 VAL A C 1
ATOM 744 O O . VAL A 1 86 ? -6.928 7.289 17.833 1.00 92.00 86 VAL A O 1
ATOM 747 N N . GLU A 1 87 ? -8.789 6.025 17.842 1.00 86.12 87 GLU A N 1
ATOM 748 C CA . GLU A 1 87 ? -8.522 5.363 19.117 1.00 86.12 87 GLU A CA 1
ATOM 749 C C . GLU A 1 87 ? -7.236 4.529 19.025 1.00 86.12 87 GLU A C 1
ATOM 751 O O . GLU A 1 87 ? -6.962 3.912 18.006 1.00 86.12 87 GLU A O 1
ATOM 756 N N . ASN A 1 88 ? -6.437 4.486 20.093 1.00 91.00 88 ASN A N 1
ATOM 757 C CA . ASN A 1 88 ? -5.243 3.638 20.171 1.00 91.00 88 ASN A CA 1
ATOM 758 C C . ASN A 1 88 ? -4.256 3.814 18.985 1.00 91.00 88 ASN A C 1
ATOM 760 O O . ASN A 1 88 ? -3.871 2.858 18.304 1.00 91.00 88 ASN A O 1
ATOM 764 N N . ALA A 1 89 ? -3.817 5.061 18.763 1.00 93.06 89 ALA A N 1
ATOM 765 C CA . ALA A 1 89 ? -2.928 5.482 17.670 1.00 93.06 89 ALA A CA 1
ATOM 766 C C . ALA A 1 89 ? -1.676 4.602 17.474 1.00 93.06 89 ALA A C 1
ATOM 768 O O . ALA A 1 89 ? -1.225 4.403 16.343 1.00 93.06 89 ALA A O 1
ATOM 769 N N . PHE A 1 90 ? -1.127 4.042 18.555 1.00 93.25 90 PHE A N 1
ATOM 770 C CA . PHE A 1 90 ? 0.008 3.121 18.491 1.00 93.25 90 PHE A CA 1
ATOM 771 C C . PHE A 1 90 ? -0.339 1.836 17.727 1.00 93.25 90 PHE A C 1
ATOM 773 O O . PHE A 1 90 ? 0.360 1.462 16.784 1.00 93.25 90 PHE A O 1
ATOM 780 N N . LEU A 1 91 ? -1.462 1.198 18.076 1.00 94.19 91 LEU A N 1
ATOM 781 C CA . LEU A 1 91 ? -1.931 -0.016 17.411 1.00 94.19 91 LEU A CA 1
ATOM 782 C C . LEU A 1 91 ? -2.278 0.260 15.945 1.00 94.19 91 LEU A C 1
ATOM 784 O O . LEU A 1 91 ? -1.932 -0.541 15.075 1.00 94.19 91 LEU A O 1
ATOM 788 N N . PHE A 1 92 ? -2.912 1.402 15.662 1.00 95.31 92 PHE A N 1
ATOM 789 C CA . PHE A 1 92 ? -3.181 1.853 14.295 1.00 95.31 92 PHE A CA 1
ATOM 790 C C . PHE A 1 92 ? -1.892 1.978 13.476 1.00 95.31 92 PHE A C 1
ATOM 792 O O . PHE A 1 92 ? -1.799 1.414 12.388 1.00 95.31 92 PHE A O 1
ATOM 799 N N . THR A 1 93 ? -0.882 2.660 14.019 1.00 95.44 93 THR A N 1
ATOM 800 C CA . THR A 1 93 ? 0.394 2.903 13.331 1.00 95.44 93 THR A CA 1
ATOM 801 C C . THR A 1 93 ? 1.149 1.602 13.061 1.00 95.44 93 THR A C 1
ATOM 803 O O . THR A 1 93 ? 1.667 1.419 11.962 1.00 95.44 93 THR A O 1
ATOM 806 N N . ILE A 1 94 ? 1.158 0.655 14.007 1.00 95.75 94 ILE A N 1
ATOM 807 C CA . ILE A 1 94 ? 1.756 -0.675 13.794 1.00 95.75 94 ILE A CA 1
ATOM 808 C C . ILE A 1 94 ? 1.013 -1.444 12.703 1.00 95.75 94 ILE A C 1
ATOM 810 O O . ILE 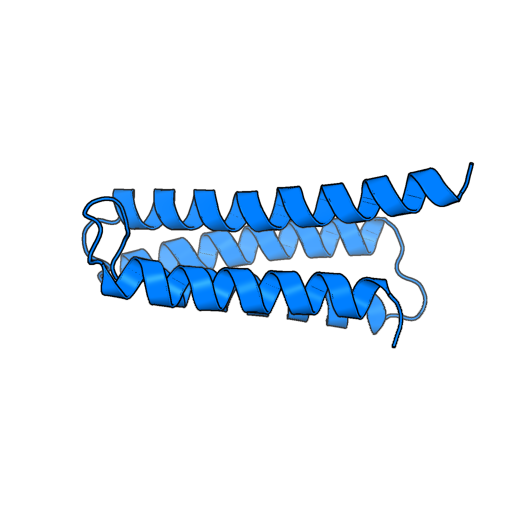A 1 94 ? 1.647 -1.981 11.798 1.00 95.75 94 ILE A O 1
ATOM 814 N N . ASN A 1 95 ? -0.320 -1.490 12.761 1.00 94.94 95 ASN A N 1
ATOM 815 C CA . ASN A 1 95 ? -1.124 -2.167 11.743 1.00 94.94 95 ASN A CA 1
ATOM 816 C C . ASN A 1 95 ? -0.884 -1.551 10.356 1.00 94.94 95 ASN A C 1
ATOM 818 O O . ASN A 1 95 ? -0.725 -2.281 9.378 1.00 94.94 95 ASN A O 1
ATOM 822 N N . PHE A 1 96 ? -0.785 -0.221 10.279 1.00 96.44 96 PHE A N 1
ATOM 823 C CA . PHE A 1 96 ? -0.420 0.480 9.054 1.00 96.44 96 PHE A CA 1
ATOM 824 C C . PHE A 1 96 ? 0.962 0.064 8.551 1.00 96.44 96 PHE A C 1
ATOM 826 O O . PHE A 1 96 ? 1.095 -0.313 7.388 1.00 96.44 96 PHE A O 1
ATOM 833 N N . LEU A 1 97 ? 1.975 0.078 9.419 1.00 95.75 97 LEU A N 1
ATOM 834 C CA . LEU A 1 97 ? 3.344 -0.296 9.070 1.00 95.75 97 LEU A CA 1
ATOM 835 C C . LEU A 1 97 ? 3.424 -1.736 8.545 1.00 95.75 97 LEU A C 1
ATOM 837 O O . LEU A 1 97 ? 4.071 -1.980 7.531 1.00 95.75 97 LEU A O 1
ATOM 841 N N . VAL A 1 98 ? 2.745 -2.682 9.198 1.00 94.94 98 VAL A N 1
ATOM 842 C CA . VAL A 1 98 ? 2.710 -4.095 8.783 1.00 94.94 98 VAL A CA 1
ATOM 843 C C . VAL A 1 98 ? 2.107 -4.241 7.388 1.00 94.94 98 VAL A C 1
ATOM 845 O O . VAL A 1 98 ? 2.689 -4.913 6.536 1.00 94.94 98 VAL A O 1
ATOM 848 N N . VAL A 1 99 ? 0.973 -3.587 7.127 1.00 95.56 99 VAL A N 1
ATOM 849 C CA . VAL A 1 99 ? 0.338 -3.611 5.801 1.00 95.56 99 VAL A CA 1
ATOM 850 C C . VAL A 1 99 ? 1.236 -2.946 4.759 1.00 95.56 99 VAL A C 1
ATOM 852 O O . VAL A 1 99 ? 1.447 -3.507 3.689 1.00 95.56 99 VAL A O 1
ATOM 855 N N . TYR A 1 100 ? 1.818 -1.792 5.070 1.00 94.69 100 TYR A N 1
ATOM 856 C CA . TYR A 1 100 ? 2.719 -1.083 4.164 1.00 94.69 100 TYR A CA 1
ATOM 857 C C . TYR A 1 100 ? 3.942 -1.936 3.781 1.00 94.69 100 TYR A C 1
ATOM 859 O O . TYR A 1 100 ? 4.289 -2.053 2.604 1.00 94.69 100 TYR A O 1
ATOM 867 N N . LEU A 1 101 ? 4.559 -2.608 4.759 1.00 94.25 101 LEU A N 1
ATOM 868 C CA . LEU A 1 101 ? 5.674 -3.529 4.527 1.00 94.25 101 LEU A CA 1
ATOM 869 C C . LEU A 1 101 ? 5.265 -4.737 3.681 1.00 94.25 101 LEU A C 1
ATOM 871 O O . LEU A 1 101 ? 6.029 -5.141 2.807 1.00 94.25 101 LEU A O 1
ATOM 875 N N . LEU A 1 102 ? 4.066 -5.288 3.891 1.00 94.69 102 LEU A N 1
ATOM 876 C CA . LEU A 1 102 ? 3.540 -6.381 3.070 1.00 94.69 102 LEU A CA 1
ATOM 877 C C . LEU A 1 102 ? 3.486 -5.988 1.584 1.00 94.69 102 LEU A C 1
ATOM 879 O O . LEU A 1 102 ? 3.893 -6.773 0.727 1.00 94.69 102 LEU A O 1
ATOM 883 N N . PHE A 1 103 ? 3.036 -4.767 1.280 1.00 92.81 103 PHE A N 1
ATOM 884 C CA . PHE A 1 103 ? 2.996 -4.246 -0.090 1.00 92.81 103 PHE A CA 1
ATOM 885 C C . PHE A 1 103 ? 4.399 -4.058 -0.676 1.00 92.81 103 PHE A C 1
ATOM 887 O O . PHE A 1 103 ? 4.643 -4.483 -1.805 1.00 92.81 103 PHE A O 1
ATOM 894 N N . ILE A 1 104 ? 5.340 -3.502 0.095 1.00 90.38 104 ILE A N 1
ATOM 895 C CA . ILE A 1 104 ? 6.741 -3.354 -0.335 1.00 90.38 104 ILE A CA 1
ATOM 896 C C . ILE A 1 104 ? 7.377 -4.713 -0.642 1.00 90.38 104 ILE A C 1
ATOM 898 O O . ILE A 1 104 ? 7.986 -4.887 -1.696 1.00 90.38 104 ILE A O 1
ATOM 902 N N . ILE A 1 105 ? 7.241 -5.686 0.262 1.00 91.38 105 ILE A N 1
ATOM 903 C CA . ILE A 1 105 ? 7.831 -7.022 0.094 1.00 91.38 105 ILE A CA 1
ATOM 904 C C . ILE A 1 105 ? 7.268 -7.694 -1.157 1.00 91.38 105 ILE A C 1
ATOM 906 O O . ILE A 1 105 ? 8.021 -8.280 -1.939 1.00 91.38 105 ILE A O 1
ATOM 910 N N . PHE A 1 106 ? 5.958 -7.591 -1.373 1.00 90.81 106 PHE A N 1
ATOM 911 C CA . PHE A 1 106 ? 5.314 -8.138 -2.559 1.00 90.81 106 PHE A CA 1
ATOM 912 C C . PHE A 1 106 ? 5.831 -7.489 -3.851 1.00 90.81 106 PHE A C 1
ATOM 914 O O . PHE A 1 106 ? 6.153 -8.190 -4.812 1.00 90.81 106 PHE A O 1
ATOM 921 N N . GLU A 1 107 ? 5.972 -6.165 -3.864 1.00 85.69 107 GLU A N 1
ATOM 922 C CA . GLU A 1 107 ? 6.493 -5.414 -5.007 1.00 85.69 107 GLU A CA 1
ATOM 923 C C . GLU A 1 107 ? 7.936 -5.807 -5.348 1.00 85.69 107 GLU A C 1
ATOM 925 O O . GLU A 1 107 ? 8.226 -6.162 -6.493 1.00 85.69 107 GLU A O 1
ATOM 930 N N . ILE A 1 108 ? 8.822 -5.841 -4.349 1.00 85.50 108 ILE A N 1
ATOM 931 C CA . ILE A 1 108 ? 10.216 -6.274 -4.519 1.00 85.50 108 ILE A CA 1
ATOM 932 C C . ILE A 1 108 ? 10.271 -7.719 -5.028 1.00 85.50 108 ILE A C 1
ATOM 934 O O . ILE A 1 108 ? 11.045 -8.024 -5.935 1.00 85.50 108 ILE A O 1
ATOM 938 N N . SER A 1 109 ? 9.425 -8.606 -4.501 1.00 86.31 109 SER A N 1
ATOM 939 C CA . SER A 1 109 ? 9.369 -10.010 -4.927 1.00 86.31 109 SER A CA 1
ATOM 940 C C . SER A 1 109 ? 9.010 -10.146 -6.409 1.00 86.31 109 SER A C 1
ATOM 942 O O . SER A 1 109 ? 9.633 -10.931 -7.123 1.00 86.31 109 SER A O 1
ATOM 944 N N . ILE A 1 110 ? 8.050 -9.357 -6.905 1.00 82.31 110 ILE A N 1
ATOM 945 C CA . ILE A 1 110 ? 7.691 -9.344 -8.332 1.00 82.31 110 ILE A CA 1
ATOM 946 C C . ILE A 1 110 ? 8.836 -8.801 -9.189 1.00 82.31 110 ILE A C 1
ATOM 948 O O . ILE A 1 110 ? 9.153 -9.393 -10.222 1.00 82.31 110 ILE A O 1
ATOM 952 N N . LEU A 1 111 ? 9.481 -7.713 -8.765 1.00 80.50 111 LEU A N 1
ATOM 953 C CA . LEU A 1 111 ? 10.629 -7.147 -9.478 1.00 80.50 111 LEU A CA 1
ATOM 954 C C . LEU A 1 111 ? 11.777 -8.161 -9.588 1.00 80.50 111 LEU A C 1
ATOM 956 O O . LEU A 1 111 ? 12.334 -8.349 -10.670 1.00 80.50 111 LEU A O 1
ATOM 960 N N . LEU A 1 112 ? 12.086 -8.870 -8.500 1.00 79.19 112 LEU A N 1
ATOM 961 C CA . LEU A 1 112 ? 13.117 -9.910 -8.473 1.00 79.19 112 LEU A CA 1
ATOM 962 C C . LEU A 1 112 ? 12.781 -11.093 -9.391 1.00 79.19 112 LEU A C 1
ATOM 964 O O . LEU A 1 112 ? 13.655 -11.568 -10.119 1.00 79.19 112 LEU A O 1
ATOM 968 N N . LEU A 1 113 ? 11.526 -11.556 -9.397 1.00 78.56 113 LEU A N 1
ATOM 969 C CA . LEU A 1 113 ? 11.080 -12.623 -10.301 1.00 78.56 113 LEU A CA 1
ATOM 970 C C . LEU A 1 113 ? 11.224 -12.220 -11.776 1.00 78.56 113 LEU A C 1
ATOM 972 O O . LEU A 1 113 ? 11.577 -13.060 -12.603 1.00 78.56 113 LEU A O 1
ATOM 976 N N . ASN A 1 114 ? 11.019 -10.941 -12.097 1.00 70.06 114 ASN A N 1
ATOM 977 C CA . ASN A 1 114 ? 11.166 -10.425 -13.460 1.00 70.06 114 ASN A CA 1
ATOM 978 C C . ASN A 1 114 ? 12.612 -10.336 -13.908 1.00 70.06 114 ASN A C 1
ATOM 980 O O . ASN A 1 114 ? 12.934 -10.749 -15.020 1.00 70.06 114 ASN A O 1
ATOM 984 N N . LEU A 1 115 ? 13.492 -9.852 -13.035 1.00 68.88 115 LEU A N 1
ATOM 985 C CA . LEU A 1 115 ? 14.922 -9.781 -13.321 1.00 68.88 115 LEU A CA 1
ATOM 986 C C . LEU A 1 115 ? 15.523 -11.174 -13.551 1.00 68.88 115 LEU A C 1
ATOM 988 O O . LEU A 1 115 ? 16.422 -11.328 -14.375 1.00 68.88 115 LEU A O 1
ATOM 992 N N . ARG A 1 116 ? 14.999 -12.206 -12.878 1.00 64.81 116 ARG A N 1
ATOM 993 C CA . ARG A 1 116 ? 15.457 -13.591 -13.050 1.00 64.81 116 ARG A CA 1
ATOM 994 C C . ARG A 1 116 ? 15.147 -14.168 -14.436 1.00 64.81 116 ARG A C 1
ATOM 996 O O . ARG A 1 116 ? 15.863 -15.059 -14.864 1.00 64.81 116 ARG A O 1
ATOM 1003 N N . HIS A 1 117 ? 14.127 -13.666 -15.132 1.00 55.28 117 HIS A N 1
ATOM 1004 C CA . HIS A 1 117 ? 13.767 -14.105 -16.488 1.00 55.28 117 HIS A CA 1
ATOM 1005 C C . HIS A 1 117 ? 14.614 -13.464 -17.604 1.00 55.28 117 HIS A C 1
ATOM 1007 O O . HIS A 1 117 ? 14.467 -13.851 -18.759 1.00 55.28 117 HIS A O 1
ATOM 1013 N N . ILE A 1 118 ? 15.471 -12.491 -17.277 1.00 52.44 118 ILE A N 1
ATOM 1014 C CA . ILE A 1 118 ? 16.357 -11.798 -18.232 1.00 52.44 118 ILE A CA 1
ATOM 1015 C C . ILE A 1 118 ? 17.748 -12.473 -18.299 1.00 52.44 118 ILE A C 1
ATOM 1017 O O . ILE A 1 118 ? 18.566 -12.114 -19.143 1.00 52.44 118 ILE A O 1
ATOM 1021 N N . LYS A 1 119 ? 18.017 -13.469 -17.443 1.00 41.75 119 LYS A N 1
ATOM 1022 C CA . LYS A 1 119 ? 19.223 -14.309 -17.489 1.00 41.75 119 LYS A CA 1
ATOM 1023 C C . LYS A 1 119 ? 18.936 -15.690 -18.056 1.00 41.75 119 LYS A C 1
ATOM 1025 O O . LYS A 1 119 ? 17.892 -16.265 -17.682 1.00 41.75 119 LYS A O 1
#

Sequence (119 aa):
MSKFIKVHFAFYLITIFSSFFLYYFNIKFLHKFIVIIIIYNVLIDFFFKWLNNFLDSPGVNQIIISTIFRFLFSILFIFLSIYSGVENAFLFTINFLVVYLLFIIFEISILLLNLRHIK

pLDDT: mean 85.95, std 10.96, range [41.75, 96.44]